Protein AF-A0ABD0Y3T2-F1 (afdb_monomer_lite)

Secondary structure (DSSP, 8-state):
-PPPTT-PPPHHHHHHHHHHHTTTS-HHHHHHHHHHHHHHT--SHHHHHHHHHHHHHHHHHHHHH-GGGGGSHHHHHHHHHHHHHHHTS-STHHHHHHHHHHHHHHHHHHHHHHHHHHHHHHHHHHHHHHHHHHHHHHHHTT--

InterPro domains:
  IPR000651 Ras-like guanine nucleotide exchange factor, N-terminal [PF00618] (8-79)
  IPR000651 Ras-like guanine nucleotide exchange factor, N-terminal [PS50212] (1-109)
  IPR000651 Ras-like guanine nucleotide exchange factor, N-terminal [cd06224] (6-88)
  IPR023578 Ras guanine nucleotide exchange factor domain superfamily [SSF48366] (4-121)

Structure (mmCIF, N/CA/C/O backbone):
data_AF-A0ABD0Y3T2-F1
#
_entry.id   AF-A0ABD0Y3T2-F1
#
loop_
_atom_site.group_PDB
_atom_site.id
_atom_site.type_symbol
_atom_site.label_atom_id
_atom_site.label_alt_id
_atom_site.label_comp_id
_atom_site.label_asym_id
_atom_site.label_entity_id
_atom_site.label_seq_id
_atom_site.pdbx_PDB_ins_code
_atom_site.Cartn_x
_atom_site.Cartn_y
_atom_site.Cartn_z
_atom_site.occupancy
_atom_site.B_iso_or_equiv
_atom_site.auth_seq_id
_atom_site.auth_comp_id
_atom_site.auth_asym_id
_atom_site.auth_atom_id
_atom_site.pdbx_PDB_model_num
ATOM 1 N N . MET A 1 1 ? -2.894 -18.652 8.679 1.00 43.06 1 MET A N 1
ATOM 2 C CA . MET A 1 1 ? -3.460 -18.209 9.971 1.00 43.06 1 MET A CA 1
ATOM 3 C C . MET A 1 1 ? -3.901 -16.765 9.792 1.00 43.06 1 MET A C 1
ATOM 5 O O . MET A 1 1 ? -3.202 -16.041 9.098 1.00 43.06 1 MET A O 1
ATOM 9 N N . VAL A 1 2 ? -5.084 -16.391 10.284 1.00 36.41 2 VAL A N 1
ATOM 10 C CA . VAL A 1 2 ? -5.677 -15.052 10.082 1.00 36.41 2 VAL A CA 1
ATOM 11 C C . VAL A 1 2 ? -5.268 -14.138 11.248 1.00 36.41 2 VAL A C 1
ATOM 13 O O . VAL A 1 2 ? -5.219 -14.641 12.371 1.00 36.41 2 VAL A O 1
ATOM 16 N N . PRO A 1 3 ? -4.988 -12.838 11.027 1.00 42.84 3 PRO A N 1
ATOM 17 C CA . PRO A 1 3 ? -4.756 -11.884 12.112 1.00 42.84 3 PRO A CA 1
ATOM 18 C C . PRO A 1 3 ? -5.987 -11.765 13.031 1.00 42.84 3 PRO A C 1
ATOM 20 O O . PRO A 1 3 ? -7.091 -11.482 12.566 1.00 42.84 3 PRO A O 1
ATOM 23 N N . THR A 1 4 ? -5.799 -11.994 14.331 1.00 52.47 4 THR A N 1
ATOM 24 C CA . THR A 1 4 ? -6.749 -11.669 15.413 1.00 52.47 4 THR A CA 1
ATOM 25 C C . THR A 1 4 ? -6.282 -10.404 16.144 1.00 52.47 4 THR A C 1
ATOM 27 O O . THR A 1 4 ? -5.165 -9.946 15.917 1.00 52.47 4 THR A O 1
ATOM 30 N N . CYS A 1 5 ? -7.109 -9.833 17.030 1.00 53.44 5 CYS A N 1
ATOM 31 C CA . CYS A 1 5 ? -6.822 -8.581 17.754 1.00 53.44 5 CYS A CA 1
ATOM 32 C C . CYS A 1 5 ? -5.466 -8.533 18.495 1.00 53.44 5 CYS A C 1
ATOM 34 O O . CYS A 1 5 ? -4.983 -7.438 18.761 1.00 53.44 5 CYS A O 1
ATOM 36 N N . ASP A 1 6 ? -4.837 -9.683 18.761 1.00 56.59 6 ASP A N 1
ATOM 37 C CA . ASP A 1 6 ? -3.576 -9.795 19.508 1.00 56.59 6 ASP A CA 1
ATOM 38 C C . ASP A 1 6 ? -2.364 -10.188 18.637 1.00 56.59 6 ASP A C 1
ATOM 40 O O . ASP A 1 6 ? -1.274 -10.415 19.163 1.00 56.59 6 ASP A O 1
ATOM 44 N N . TYR A 1 7 ? -2.528 -10.314 17.313 1.00 67.25 7 TYR A N 1
ATOM 45 C CA . TYR A 1 7 ? -1.468 -10.816 16.433 1.00 67.25 7 TYR A CA 1
ATOM 46 C C . TYR A 1 7 ? -1.394 -10.067 15.099 1.00 67.25 7 TYR A C 1
ATOM 48 O O . TYR A 1 7 ? -2.267 -10.200 14.240 1.00 67.25 7 TYR A O 1
ATOM 56 N N . TYR A 1 8 ? -0.289 -9.343 14.903 1.00 79.62 8 TYR A N 1
ATOM 57 C CA . TYR A 1 8 ? 0.137 -8.853 13.593 1.00 79.62 8 TYR A CA 1
ATOM 58 C C . TYR A 1 8 ? 1.102 -9.879 12.969 1.00 79.62 8 TYR A C 1
ATOM 60 O O . TYR A 1 8 ? 2.063 -10.277 13.636 1.00 79.62 8 TYR A O 1
ATOM 68 N N . PRO A 1 9 ? 0.864 -10.343 11.729 1.00 83.38 9 PRO A N 1
ATOM 69 C CA . PRO A 1 9 ? 1.716 -11.338 11.089 1.00 83.38 9 PRO A CA 1
ATOM 70 C C . PRO A 1 9 ? 3.130 -10.806 10.855 1.00 83.38 9 PRO A C 1
ATOM 72 O O . PRO A 1 9 ? 3.330 -9.616 10.625 1.00 83.38 9 PRO A O 1
ATOM 75 N N . ASP A 1 10 ? 4.125 -11.691 10.867 1.00 89.00 10 ASP A N 1
ATOM 76 C CA . ASP A 1 10 ? 5.481 -11.277 10.516 1.00 89.00 10 ASP A CA 1
ATOM 77 C C . ASP A 1 10 ? 5.599 -10.870 9.032 1.00 89.00 10 ASP A C 1
ATOM 79 O O . ASP A 1 10 ? 4.761 -11.195 8.180 1.00 89.00 10 ASP A O 1
ATOM 83 N N . ARG A 1 11 ? 6.683 -10.153 8.712 1.00 89.88 11 ARG A N 1
ATOM 84 C CA . ARG A 1 11 ? 6.927 -9.636 7.358 1.00 89.88 11 ARG A CA 1
ATOM 85 C C . ARG A 1 11 ? 7.050 -10.739 6.303 1.00 89.88 11 ARG A C 1
ATOM 87 O O . ARG A 1 11 ? 6.695 -10.501 5.151 1.00 89.88 11 ARG A O 1
ATOM 94 N N . ALA A 1 12 ? 7.551 -11.923 6.660 1.00 93.19 12 ALA A N 1
ATOM 95 C CA . ALA A 1 12 ? 7.736 -13.017 5.709 1.00 93.19 12 ALA A CA 1
ATOM 96 C C . ALA A 1 12 ? 6.387 -13.625 5.307 1.00 93.19 12 ALA A C 1
ATOM 98 O O . ALA A 1 12 ? 6.130 -13.841 4.119 1.00 93.19 12 ALA A O 1
ATOM 99 N N . PHE A 1 13 ? 5.499 -13.828 6.282 1.00 93.75 13 PHE A N 1
ATOM 100 C CA . PHE A 1 13 ? 4.124 -14.224 6.025 1.00 93.75 13 PHE A CA 1
ATOM 101 C C . PHE A 1 13 ? 3.401 -13.169 5.192 1.00 93.75 13 PHE A C 1
ATOM 103 O O . PHE A 1 13 ? 2.766 -13.522 4.199 1.00 93.75 13 PHE A O 1
ATOM 110 N N . LEU A 1 14 ? 3.514 -11.886 5.554 1.00 93.69 14 LEU A N 1
ATOM 111 C CA . LEU A 1 14 ? 2.834 -10.821 4.822 1.00 93.69 14 LEU A CA 1
ATOM 112 C C . LEU A 1 14 ? 3.311 -10.741 3.366 1.00 93.69 14 LEU A C 1
ATOM 114 O O . LEU A 1 14 ? 2.485 -10.679 2.456 1.00 93.69 14 LEU A O 1
ATOM 118 N N . PHE A 1 15 ? 4.625 -10.818 3.138 1.00 94.75 15 PHE A N 1
ATOM 119 C CA . PHE A 1 15 ? 5.207 -10.907 1.800 1.00 94.75 15 PHE A CA 1
ATOM 120 C C . PHE A 1 15 ? 4.593 -12.062 1.002 1.00 94.75 15 PHE A C 1
ATOM 122 O O . PHE A 1 15 ? 4.076 -11.845 -0.096 1.00 94.75 15 PHE A O 1
ATOM 129 N N . ALA A 1 16 ? 4.614 -13.278 1.557 1.00 96.69 16 ALA A N 1
ATOM 130 C CA . ALA A 1 16 ? 4.127 -14.471 0.874 1.00 96.69 16 ALA A CA 1
ATOM 131 C C . ALA A 1 16 ? 2.616 -14.403 0.609 1.00 96.69 16 ALA A C 1
ATOM 133 O O . ALA A 1 16 ? 2.160 -14.744 -0.483 1.00 96.69 16 ALA A O 1
ATOM 134 N N . PHE A 1 17 ? 1.834 -13.924 1.577 1.00 95.69 17 PHE A N 1
ATOM 135 C CA . PHE A 1 17 ? 0.392 -13.749 1.444 1.00 95.69 17 PHE A CA 1
ATOM 136 C C . PHE A 1 17 ? 0.048 -12.738 0.348 1.00 95.69 17 PHE A C 1
ATOM 138 O O . PHE A 1 17 ? -0.718 -13.051 -0.562 1.00 95.69 17 PHE A O 1
ATOM 145 N N . LEU A 1 18 ? 0.645 -11.544 0.381 1.00 96.62 18 LEU A N 1
ATOM 146 C CA . LEU A 1 18 ? 0.408 -10.526 -0.640 1.00 96.62 18 LEU A CA 1
ATOM 147 C C . LEU A 1 18 ? 0.847 -11.032 -2.017 1.00 96.62 18 LEU A C 1
ATOM 149 O O . LEU A 1 18 ? 0.090 -10.915 -2.975 1.00 96.62 18 LEU A O 1
ATOM 153 N N . LEU A 1 19 ? 2.025 -11.657 -2.122 1.00 96.38 19 LEU A N 1
ATOM 154 C CA . LEU A 1 19 ? 2.515 -12.243 -3.371 1.00 96.38 19 LEU A CA 1
ATOM 155 C C . LEU A 1 19 ? 1.528 -13.252 -3.966 1.00 96.38 19 LEU A C 1
ATOM 157 O O . LEU A 1 19 ? 1.166 -13.140 -5.134 1.00 96.38 19 LEU A O 1
ATOM 161 N N . THR A 1 20 ? 1.089 -14.218 -3.161 1.00 96.94 20 THR A N 1
ATOM 162 C CA . THR A 1 20 ? 0.244 -15.329 -3.619 1.00 96.94 20 THR A CA 1
ATOM 163 C C . THR A 1 20 ? -1.214 -14.930 -3.825 1.00 96.94 20 THR A C 1
ATOM 165 O O . THR A 1 20 ? -1.847 -15.417 -4.758 1.00 96.94 20 THR A O 1
ATOM 168 N N . SER A 1 21 ? -1.752 -14.013 -3.016 1.00 97.06 21 SER A N 1
ATOM 169 C CA . SER A 1 21 ? -3.138 -13.541 -3.144 1.00 97.06 21 SER A CA 1
ATOM 170 C C . SER A 1 21 ? -3.429 -12.908 -4.506 1.00 97.06 21 SER A C 1
ATOM 172 O O . SER A 1 21 ? -4.523 -13.104 -5.033 1.00 97.06 21 SER A O 1
ATOM 174 N N . ARG A 1 22 ? -2.443 -12.255 -5.140 1.00 96.38 22 ARG A N 1
ATOM 175 C CA . ARG A 1 22 ? -2.577 -11.664 -6.489 1.00 96.38 22 ARG A CA 1
ATOM 176 C C . ARG A 1 22 ? -2.952 -12.667 -7.578 1.00 96.38 22 ARG A C 1
ATOM 178 O O . ARG A 1 22 ? -3.434 -12.260 -8.630 1.00 96.38 22 ARG A O 1
ATOM 185 N N . LEU A 1 23 ? -2.746 -13.962 -7.338 1.00 96.75 23 LEU A N 1
ATOM 186 C CA . LEU A 1 23 ? -3.164 -15.024 -8.254 1.00 96.75 23 LEU A CA 1
ATOM 187 C C . LEU A 1 23 ? -4.685 -15.249 -8.242 1.00 96.75 23 LEU A C 1
ATOM 189 O O . LEU A 1 23 ? -5.218 -15.834 -9.180 1.00 96.75 23 LEU A O 1
ATOM 193 N N . PHE A 1 24 ? -5.377 -14.799 -7.193 1.00 97.25 24 PHE A N 1
ATOM 194 C CA . PHE A 1 24 ? -6.790 -15.099 -6.947 1.00 97.25 24 PHE A CA 1
ATOM 195 C C . PHE A 1 24 ? -7.665 -13.851 -6.801 1.00 97.25 24 PHE A C 1
ATOM 197 O O . PHE A 1 24 ? -8.856 -13.912 -7.092 1.00 97.25 24 PHE A O 1
ATOM 204 N N . ILE A 1 25 ? -7.101 -12.730 -6.350 1.00 97.62 25 ILE A N 1
ATOM 205 C CA . ILE A 1 25 ? -7.835 -11.492 -6.077 1.00 97.62 25 ILE A CA 1
ATOM 206 C C . ILE A 1 25 ? -6.992 -10.268 -6.440 1.00 97.62 25 ILE A C 1
ATOM 208 O O . ILE A 1 25 ? -5.779 -10.243 -6.219 1.00 97.62 25 ILE A O 1
ATOM 212 N N . LYS A 1 26 ? -7.623 -9.228 -7.002 1.00 97.75 26 LYS A N 1
ATOM 213 C CA . LYS A 1 26 ? -6.911 -7.987 -7.326 1.00 97.75 26 LYS A CA 1
ATOM 214 C C . LYS A 1 26 ? -6.565 -7.208 -6.048 1.00 97.75 26 LYS A C 1
ATOM 216 O O . LYS A 1 26 ? -7.374 -7.190 -5.121 1.00 97.75 26 LYS A O 1
ATOM 221 N N . PRO A 1 27 ? -5.432 -6.481 -6.014 1.00 98.19 27 PRO A N 1
ATOM 222 C CA . PRO A 1 27 ? -5.007 -5.688 -4.857 1.00 98.19 27 PRO A CA 1
ATOM 223 C C . PRO A 1 27 ? -6.090 -4.782 -4.253 1.00 98.19 27 PRO A C 1
ATOM 225 O O . PRO A 1 27 ? -6.285 -4.789 -3.041 1.00 98.19 27 PRO A O 1
ATOM 228 N N . HIS A 1 28 ? -6.836 -4.042 -5.083 1.00 98.50 28 HIS A N 1
ATOM 229 C CA . HIS A 1 28 ? -7.900 -3.159 -4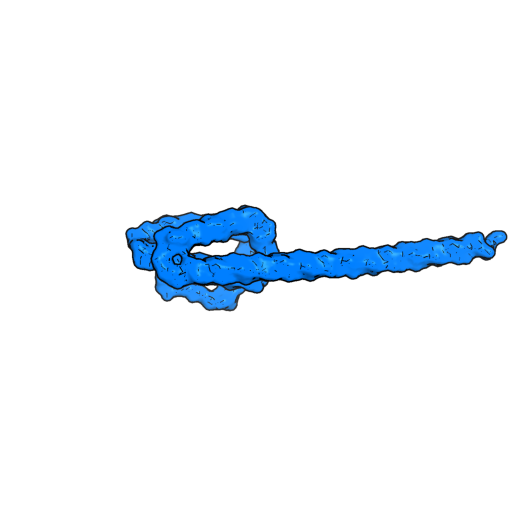.589 1.00 98.50 28 HIS A CA 1
ATOM 230 C C . HIS A 1 28 ? -9.080 -3.933 -3.988 1.00 98.50 28 HIS A C 1
ATOM 232 O O . HIS A 1 28 ? -9.630 -3.500 -2.983 1.00 98.50 28 HIS A O 1
ATOM 238 N N . GLU A 1 29 ? -9.445 -5.088 -4.554 1.00 98.31 29 GLU A N 1
ATOM 239 C CA . GLU A 1 29 ? -10.519 -5.932 -4.017 1.00 98.31 29 GLU A CA 1
ATOM 240 C C . GLU A 1 29 ? -10.107 -6.547 -2.677 1.00 98.31 29 GLU A C 1
ATOM 242 O O . GLU A 1 29 ? -10.891 -6.539 -1.730 1.00 98.31 29 GLU A O 1
ATOM 247 N N . LEU A 1 30 ? -8.861 -7.021 -2.572 1.00 98.06 30 LEU A N 1
ATOM 248 C CA . LEU A 1 30 ? -8.306 -7.536 -1.323 1.00 98.06 30 LEU A CA 1
ATOM 249 C C . LEU A 1 30 ? -8.301 -6.457 -0.236 1.00 98.06 30 LEU A C 1
ATOM 251 O O . LEU A 1 30 ? -8.771 -6.699 0.875 1.00 98.06 30 LEU A O 1
ATOM 255 N N . LEU A 1 31 ? -7.803 -5.261 -0.557 1.00 97.69 31 LEU A N 1
ATOM 256 C CA . LEU A 1 31 ? -7.763 -4.152 0.391 1.00 97.69 31 LEU A CA 1
ATOM 257 C C . LEU A 1 31 ? -9.174 -3.726 0.818 1.00 97.69 31 LEU A C 1
ATOM 259 O O . LEU A 1 31 ? -9.414 -3.544 2.010 1.00 97.69 31 LEU A O 1
ATOM 263 N N . GLY A 1 32 ? -10.122 -3.652 -0.119 1.00 97.50 32 GLY A N 1
ATOM 264 C CA . GLY A 1 32 ? -11.527 -3.386 0.187 1.00 97.50 32 GLY A CA 1
ATOM 265 C C . GLY A 1 32 ? -12.133 -4.426 1.136 1.00 97.50 32 GLY A C 1
ATOM 266 O O . GLY A 1 32 ? -12.800 -4.060 2.104 1.00 97.50 32 GLY A O 1
ATOM 267 N N . GLN A 1 33 ? -11.846 -5.718 0.931 1.00 96.81 33 GLN A N 1
ATOM 268 C CA . GLN A 1 33 ? -12.288 -6.773 1.848 1.00 96.81 33 GLN A CA 1
ATOM 269 C C . GLN A 1 33 ? -11.671 -6.619 3.241 1.00 96.81 33 GLN A C 1
ATOM 271 O O . GLN A 1 33 ? -12.391 -6.740 4.230 1.00 96.81 33 GLN A O 1
ATOM 276 N N . ILE A 1 34 ? -10.372 -6.326 3.344 1.00 94.06 34 ILE A N 1
ATOM 277 C CA . ILE A 1 34 ? -9.700 -6.103 4.635 1.00 94.06 34 ILE A CA 1
ATOM 278 C C . ILE A 1 34 ? -10.346 -4.928 5.381 1.00 94.06 34 ILE A C 1
ATOM 280 O O . ILE A 1 34 ? -10.666 -5.055 6.564 1.00 94.06 34 ILE A O 1
ATOM 284 N N . LEU A 1 35 ? -10.602 -3.811 4.693 1.00 93.50 35 LEU A N 1
ATOM 285 C CA . LEU A 1 35 ? -11.238 -2.637 5.292 1.00 93.50 35 LEU A CA 1
ATOM 286 C C . LEU A 1 35 ? -12.647 -2.943 5.810 1.00 93.50 35 LEU A C 1
ATOM 288 O O . LEU A 1 35 ? -12.935 -2.625 6.964 1.00 93.50 35 LEU A O 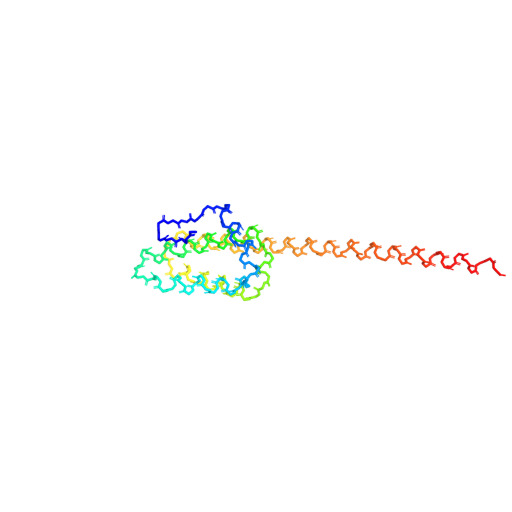1
ATOM 292 N N . ALA A 1 36 ? -13.474 -3.633 5.020 1.00 91.88 36 ALA A N 1
ATOM 293 C CA . ALA A 1 36 ? -14.818 -4.039 5.429 1.00 91.88 36 ALA A CA 1
ATOM 294 C C . ALA A 1 36 ? -14.803 -4.970 6.660 1.00 91.88 36 ALA A C 1
ATOM 296 O O . ALA A 1 36 ? -15.613 -4.817 7.576 1.00 91.88 36 ALA A O 1
ATOM 297 N N . HIS A 1 37 ? -13.845 -5.903 6.734 1.00 88.81 37 HIS A N 1
ATOM 298 C CA . HIS A 1 37 ? -13.673 -6.750 7.920 1.00 88.81 37 HIS A CA 1
ATOM 299 C C . HIS A 1 37 ? -13.271 -5.928 9.154 1.00 88.81 37 HIS A C 1
ATOM 301 O O . HIS A 1 37 ? -13.807 -6.153 10.241 1.00 88.81 37 HIS A O 1
ATOM 307 N N . CYS A 1 38 ? -12.383 -4.939 9.002 1.00 86.94 38 CYS A N 1
ATOM 308 C CA . CYS A 1 38 ? -12.014 -4.038 10.096 1.00 86.94 38 CYS A CA 1
ATOM 309 C C . CYS A 1 38 ? -13.181 -3.159 10.570 1.00 86.94 38 CYS A C 1
ATOM 311 O O . CYS A 1 38 ? -13.228 -2.790 11.742 1.00 86.94 38 CYS A O 1
ATOM 313 N N . GLU A 1 39 ? -14.109 -2.783 9.692 1.00 84.81 39 GLU A N 1
ATOM 314 C CA . GLU A 1 39 ? -15.322 -2.050 10.075 1.00 84.81 39 GLU A CA 1
ATOM 315 C C . GLU A 1 39 ? -16.269 -2.917 10.902 1.00 84.81 39 GLU A C 1
ATOM 317 O O . GLU A 1 39 ? -16.723 -2.485 11.962 1.00 84.81 39 GLU A O 1
ATOM 322 N N . ALA A 1 40 ? -16.486 -4.167 10.487 1.00 84.19 40 ALA A N 1
ATOM 323 C CA . ALA A 1 40 ? -17.330 -5.116 11.214 1.00 84.19 40 ALA A CA 1
ATOM 324 C C . ALA A 1 40 ? -16.809 -5.436 12.631 1.00 84.19 40 ALA A C 1
ATOM 326 O O . ALA A 1 40 ? -17.585 -5.814 13.511 1.00 84.19 40 ALA A O 1
ATOM 327 N N . GLN A 1 41 ? -15.502 -5.284 12.869 1.00 75.62 41 GLN A N 1
ATOM 328 C CA . GLN A 1 41 ? -14.865 -5.547 14.163 1.00 75.62 41 GLN A CA 1
ATOM 329 C C . GLN A 1 41 ? -14.802 -4.337 15.108 1.00 75.62 41 GLN A C 1
ATOM 331 O O . GLN A 1 41 ? -14.403 -4.500 16.260 1.00 75.62 41 GLN A O 1
ATOM 336 N N . GLN A 1 42 ? -15.215 -3.135 14.690 1.00 71.06 42 GLN A N 1
ATOM 337 C CA . GLN A 1 42 ? -15.167 -1.951 15.555 1.00 71.06 42 GLN A CA 1
ATOM 338 C C . GLN A 1 42 ? -16.249 -1.989 16.643 1.00 71.06 42 GLN A C 1
ATOM 340 O O . GLN A 1 42 ? -17.377 -1.552 16.420 1.00 71.06 42 GLN A O 1
ATOM 345 N N . LYS A 1 43 ? -15.892 -2.462 17.845 1.00 67.06 43 LYS A N 1
ATOM 346 C CA . LYS A 1 43 ? -16.788 -2.481 19.014 1.00 67.06 43 LYS A CA 1
ATOM 347 C C . LYS A 1 43 ? -16.441 -1.400 20.045 1.00 67.06 43 LYS A C 1
ATOM 349 O O . LYS A 1 43 ? -17.360 -0.818 20.618 1.00 67.06 43 LYS A O 1
ATOM 354 N N . ALA A 1 44 ? -15.156 -1.067 20.235 1.00 75.19 44 ALA A N 1
ATOM 355 C CA . ALA A 1 44 ? -14.704 -0.036 21.183 1.00 75.19 44 ALA A CA 1
ATOM 356 C C . ALA A 1 44 ? -13.708 1.000 20.601 1.00 75.19 44 ALA A C 1
ATOM 358 O O . ALA A 1 44 ? -13.021 0.760 19.608 1.00 75.19 44 ALA A O 1
ATOM 359 N N . LYS A 1 45 ? -13.586 2.175 21.253 1.00 72.19 45 LYS A N 1
ATOM 360 C CA . LYS A 1 45 ? -12.673 3.271 20.838 1.00 72.19 45 LYS A CA 1
ATOM 361 C C . LYS A 1 45 ? -11.192 2.857 20.875 1.00 72.19 45 LYS A C 1
ATOM 363 O O . LYS A 1 45 ? -10.452 3.206 19.963 1.00 72.19 45 LYS A O 1
ATOM 368 N N . GLN A 1 46 ? -10.776 2.106 21.899 1.00 73.50 46 GLN A N 1
ATOM 369 C CA . GLN A 1 46 ? -9.398 1.608 22.047 1.00 73.50 46 GLN A CA 1
ATOM 370 C C . GLN A 1 46 ? -9.022 0.652 20.899 1.00 73.50 46 GLN A C 1
ATOM 372 O O . GLN A 1 46 ? -7.974 0.804 20.275 1.00 73.50 46 GLN A O 1
ATOM 377 N N . GLU A 1 47 ? -9.922 -0.280 20.577 1.00 80.56 47 GLU A N 1
ATOM 378 C CA . GLU A 1 47 ? -9.763 -1.248 19.485 1.00 80.56 47 GLU A CA 1
ATOM 379 C C . GLU A 1 47 ? -9.712 -0.543 18.126 1.00 80.56 47 GLU A C 1
ATOM 381 O O . GLU A 1 47 ? -8.913 -0.901 17.266 1.00 80.56 47 GLU A O 1
ATOM 386 N N . ARG A 1 48 ? -10.500 0.524 17.939 1.00 83.75 48 ARG A N 1
ATOM 387 C CA . ARG A 1 48 ? -10.477 1.328 16.709 1.00 83.75 48 ARG A CA 1
ATOM 388 C C . ARG A 1 48 ? -9.091 1.913 16.425 1.00 83.75 48 ARG A C 1
ATOM 390 O O . ARG A 1 48 ? -8.648 1.859 15.279 1.00 83.75 48 ARG A O 1
ATOM 397 N N . THR A 1 49 ? -8.410 2.462 17.432 1.00 86.38 49 THR A N 1
ATOM 398 C CA . THR A 1 49 ? -7.060 3.023 17.256 1.00 86.38 49 THR A CA 1
ATOM 399 C C . THR A 1 49 ? -6.053 1.943 16.865 1.00 86.38 49 THR A C 1
ATOM 401 O O . THR A 1 49 ? -5.264 2.154 15.947 1.00 86.38 49 THR A O 1
ATOM 404 N N . GLN A 1 50 ? -6.112 0.777 17.513 1.00 86.69 50 GLN A N 1
ATOM 405 C CA . GLN A 1 50 ? -5.232 -0.357 17.210 1.00 86.69 50 GLN A CA 1
ATOM 406 C C . GLN A 1 50 ? -5.466 -0.896 15.794 1.00 86.69 50 GLN A C 1
ATOM 408 O O . GLN A 1 50 ? -4.510 -1.095 15.051 1.00 86.69 50 GLN A O 1
ATOM 413 N N . LEU A 1 51 ? -6.730 -1.048 15.385 1.00 88.44 51 LEU A N 1
ATOM 414 C CA . LEU A 1 51 ? -7.084 -1.485 14.034 1.00 88.44 51 LEU A CA 1
ATOM 415 C C . LEU A 1 51 ? -6.571 -0.509 12.969 1.00 88.44 51 LEU A C 1
ATOM 417 O O . LEU A 1 51 ? -6.016 -0.935 11.961 1.00 88.44 51 LEU A O 1
ATOM 421 N N . ILE A 1 52 ? -6.728 0.801 13.183 1.00 91.06 52 ILE A N 1
ATOM 422 C CA . ILE A 1 52 ? -6.252 1.807 12.223 1.00 91.06 52 ILE A CA 1
ATOM 423 C C . ILE A 1 52 ? -4.721 1.833 12.169 1.00 91.06 52 ILE A C 1
ATOM 425 O O . ILE A 1 52 ? -4.170 1.892 11.075 1.00 91.06 52 ILE A O 1
ATOM 429 N N . SER A 1 53 ? -4.030 1.729 13.307 1.00 91.56 53 SER A N 1
ATOM 430 C CA . SER A 1 53 ? -2.564 1.627 13.324 1.00 91.56 53 SER A CA 1
ATOM 431 C C . SER A 1 53 ? -2.081 0.379 12.571 1.00 91.56 53 SER A C 1
ATOM 433 O O . SER A 1 53 ? -1.207 0.486 11.713 1.00 91.56 53 SER A O 1
ATOM 435 N N . GLY A 1 54 ? -2.733 -0.773 12.767 1.00 92.00 54 GLY A N 1
ATOM 436 C CA . GLY A 1 54 ? -2.443 -1.995 12.011 1.00 92.00 54 GLY A CA 1
ATOM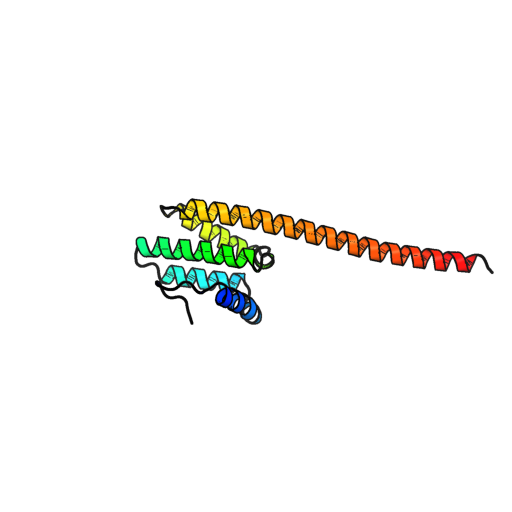 437 C C . GLY A 1 54 ? -2.680 -1.854 10.502 1.00 92.00 54 GLY A C 1
ATOM 438 O O . GLY A 1 54 ? -1.886 -2.355 9.709 1.00 92.00 54 GLY A O 1
ATOM 439 N N . LEU A 1 55 ? -3.720 -1.123 10.083 1.00 94.19 55 LEU A N 1
ATOM 440 C CA . LEU A 1 55 ? -3.956 -0.807 8.668 1.00 94.19 55 LEU A CA 1
ATOM 441 C C . LEU A 1 55 ? -2.860 0.096 8.090 1.00 94.19 55 LEU A C 1
ATOM 443 O O . LEU A 1 55 ? -2.386 -0.154 6.984 1.00 94.19 55 LEU A O 1
ATOM 447 N N . VAL A 1 56 ? -2.433 1.126 8.825 1.00 95.75 56 VAL A N 1
ATOM 448 C CA . VAL A 1 56 ? -1.330 2.002 8.397 1.00 95.75 56 VAL A CA 1
ATOM 449 C C . VAL A 1 56 ? -0.032 1.201 8.272 1.00 95.75 56 VAL A C 1
ATOM 451 O O . VAL A 1 56 ? 0.670 1.340 7.271 1.00 95.75 56 VAL A O 1
ATOM 454 N N . GLN A 1 57 ? 0.254 0.312 9.227 1.00 95.00 57 GLN A N 1
ATOM 455 C CA . GLN A 1 57 ? 1.414 -0.575 9.166 1.00 95.00 57 GLN A CA 1
ATOM 456 C C . GLN A 1 57 ? 1.354 -1.513 7.948 1.00 95.00 57 GLN A C 1
ATOM 458 O O . GLN A 1 57 ? 2.318 -1.578 7.183 1.00 95.00 57 GLN A O 1
ATOM 463 N N . LEU A 1 58 ? 0.206 -2.159 7.712 1.00 96.19 58 LEU A N 1
ATOM 464 C CA . LEU A 1 58 ? -0.026 -3.023 6.551 1.00 96.19 58 LEU A CA 1
ATOM 465 C C . LEU A 1 58 ? 0.227 -2.281 5.234 1.00 96.19 58 LEU A C 1
ATOM 467 O O . LEU A 1 58 ? 0.929 -2.790 4.363 1.00 96.19 58 LEU A O 1
ATOM 471 N N . LEU A 1 59 ? -0.322 -1.071 5.080 1.00 97.81 59 LEU A N 1
ATOM 472 C CA . LEU A 1 59 ? -0.116 -0.258 3.878 1.00 97.81 59 LEU A CA 1
ATOM 473 C C . LEU A 1 59 ? 1.358 0.129 3.698 1.00 97.81 59 LEU A C 1
ATOM 475 O O . LEU A 1 59 ? 1.845 0.196 2.566 1.00 97.81 59 LEU A O 1
ATOM 479 N N . GLY A 1 60 ? 2.082 0.366 4.793 1.00 97.25 60 GLY A N 1
ATOM 480 C CA . GLY A 1 60 ? 3.510 0.676 4.761 1.00 97.25 60 GLY A CA 1
ATOM 481 C C . GLY A 1 60 ? 4.335 -0.497 4.255 1.00 97.25 60 GLY A C 1
ATOM 482 O O . GLY A 1 60 ? 5.127 -0.342 3.328 1.00 97.25 60 GLY A O 1
ATOM 483 N N . GLU A 1 61 ? 4.100 -1.684 4.804 1.00 96.50 61 GLU A N 1
ATOM 484 C CA . GLU A 1 61 ? 4.803 -2.904 4.399 1.00 96.50 61 GLU A CA 1
ATOM 485 C C . GLU A 1 61 ? 4.417 -3.339 2.976 1.00 96.50 61 GLU A C 1
ATOM 487 O O . GLU A 1 61 ? 5.280 -3.732 2.185 1.00 96.50 61 GLU A O 1
ATOM 492 N N . TRP A 1 62 ? 3.140 -3.202 2.602 1.00 97.94 62 TRP A N 1
ATOM 493 C CA . TRP A 1 62 ? 2.666 -3.491 1.249 1.00 97.94 62 TRP A CA 1
ATOM 494 C C . TRP A 1 62 ? 3.306 -2.539 0.233 1.00 97.94 62 TRP A C 1
ATOM 496 O O . TRP A 1 62 ? 3.901 -3.007 -0.736 1.00 97.94 62 TRP A O 1
ATOM 506 N N . SER A 1 63 ? 3.256 -1.223 0.454 1.00 97.81 63 SER A N 1
ATOM 507 C CA . SER A 1 63 ? 3.839 -0.242 -0.479 1.00 97.81 63 SER A CA 1
ATOM 508 C C . SER A 1 63 ? 5.363 -0.318 -0.572 1.00 97.81 63 SER A C 1
ATOM 510 O O . SER A 1 63 ? 5.933 -0.021 -1.622 1.00 97.81 63 SER A O 1
ATOM 512 N N . GLU A 1 64 ? 6.037 -0.746 0.495 1.00 96.25 64 GLU A N 1
ATOM 513 C CA . GLU A 1 64 ? 7.467 -1.039 0.468 1.00 96.25 64 GLU A CA 1
ATOM 514 C C . GLU A 1 64 ? 7.790 -2.246 -0.421 1.00 96.25 64 GLU A C 1
ATOM 516 O O . GLU A 1 64 ? 8.764 -2.210 -1.173 1.00 96.25 64 GLU A O 1
ATOM 521 N N . THR A 1 65 ? 6.962 -3.287 -0.356 1.00 96.00 65 THR A N 1
ATOM 522 C CA . THR A 1 65 ? 7.217 -4.568 -1.025 1.00 96.00 65 THR A CA 1
ATOM 523 C C . THR A 1 65 ? 6.734 -4.584 -2.479 1.00 96.00 65 THR A C 1
ATOM 525 O O . THR A 1 65 ? 7.401 -5.125 -3.358 1.00 96.00 65 THR A O 1
ATOM 528 N N . PHE A 1 66 ? 5.570 -3.992 -2.747 1.00 97.31 66 PHE A N 1
ATOM 529 C CA . PHE A 1 66 ? 4.877 -4.049 -4.035 1.00 97.31 66 PHE A CA 1
ATOM 530 C C . PHE A 1 66 ? 4.322 -2.666 -4.426 1.00 97.31 66 PHE A C 1
ATOM 532 O O . PHE A 1 66 ? 3.105 -2.481 -4.502 1.00 97.31 66 PHE A O 1
ATOM 539 N N . PRO A 1 67 ? 5.194 -1.676 -4.696 1.00 96.69 67 PRO A N 1
ATOM 540 C CA . PRO A 1 67 ? 4.775 -0.297 -4.962 1.00 96.69 67 PRO A CA 1
ATOM 541 C C . PRO A 1 67 ? 3.867 -0.159 -6.196 1.00 96.69 67 PRO A C 1
ATOM 543 O O . PRO A 1 67 ? 3.033 0.740 -6.242 1.00 96.69 67 PRO A O 1
ATOM 546 N N . TYR A 1 68 ? 3.979 -1.067 -7.170 1.00 97.00 68 TYR A N 1
ATOM 547 C CA . TYR A 1 68 ? 3.164 -1.062 -8.390 1.00 97.00 68 TYR A CA 1
ATOM 548 C C . TYR A 1 68 ? 1.658 -1.187 -8.135 1.00 97.00 68 TYR A C 1
ATOM 550 O O . TYR A 1 68 ? 0.876 -0.611 -8.887 1.00 97.00 68 TYR A O 1
ATOM 558 N N . ASP A 1 69 ? 1.236 -1.881 -7.074 1.00 98.06 69 ASP A N 1
ATOM 559 C CA . ASP A 1 69 ? -0.193 -2.032 -6.765 1.00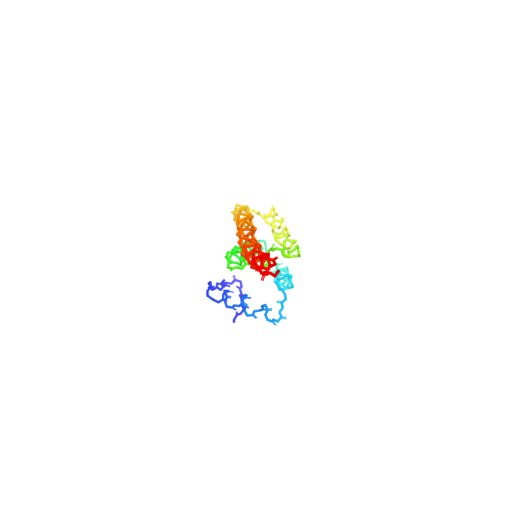 98.06 69 ASP A CA 1
ATOM 560 C C . ASP A 1 69 ? -0.861 -0.685 -6.459 1.00 98.06 69 ASP A C 1
ATOM 562 O O . ASP A 1 69 ? -2.045 -0.494 -6.725 1.00 98.06 69 ASP A O 1
ATOM 566 N N . PHE A 1 70 ? -0.089 0.270 -5.939 1.00 98.31 70 PHE A N 1
ATOM 567 C CA . PHE A 1 70 ? -0.560 1.599 -5.558 1.00 98.31 70 PHE A CA 1
ATOM 568 C C . PHE A 1 70 ? -0.649 2.571 -6.739 1.00 98.31 70 PHE A C 1
ATOM 570 O O . PHE A 1 70 ? -1.066 3.709 -6.555 1.00 98.31 70 PHE A O 1
ATOM 577 N N . ARG A 1 71 ? -0.304 2.138 -7.957 1.00 96.75 71 ARG A N 1
ATOM 578 C CA . ARG A 1 71 ? -0.645 2.886 -9.176 1.00 96.75 71 ARG A CA 1
ATOM 579 C C . ARG A 1 71 ? -2.115 2.763 -9.557 1.00 96.75 71 ARG A C 1
ATOM 581 O O . ARG A 1 71 ? -2.617 3.578 -10.323 1.00 96.75 71 ARG A O 1
ATOM 588 N N . ASP A 1 72 ? -2.803 1.737 -9.061 1.00 97.94 72 ASP A N 1
ATOM 589 C CA . ASP A 1 72 ? -4.237 1.595 -9.275 1.00 97.94 72 ASP A CA 1
ATOM 590 C C . ASP A 1 72 ? -4.984 2.632 -8.423 1.00 97.94 72 ASP A C 1
ATOM 592 O O . ASP A 1 72 ? -4.927 2.615 -7.190 1.00 97.94 72 ASP A O 1
ATOM 596 N N . GLU A 1 73 ? -5.737 3.519 -9.076 1.00 97.94 73 GLU A N 1
ATOM 597 C CA . GLU A 1 73 ? -6.509 4.564 -8.395 1.00 97.94 73 GLU A CA 1
ATOM 598 C C . GLU A 1 73 ? -7.520 4.018 -7.381 1.00 97.94 73 GLU A C 1
ATOM 600 O O . GLU A 1 73 ? -7.855 4.698 -6.410 1.00 97.94 73 GLU A O 1
ATOM 605 N N . ARG A 1 74 ? -7.988 2.777 -7.550 1.00 98.50 74 ARG A N 1
ATOM 606 C CA . ARG A 1 74 ? -8.883 2.134 -6.579 1.00 98.50 74 ARG A CA 1
ATOM 607 C C . ARG A 1 74 ? -8.143 1.783 -5.291 1.00 98.50 74 ARG A C 1
ATOM 609 O O . ARG A 1 74 ? -8.690 1.989 -4.211 1.00 98.50 74 ARG A O 1
ATOM 616 N N . VAL A 1 75 ? -6.886 1.336 -5.384 1.00 98.44 75 VAL A N 1
ATOM 617 C CA . VAL A 1 75 ? -6.024 1.145 -4.205 1.00 98.44 75 VAL A CA 1
ATOM 618 C C . VAL A 1 75 ? -5.775 2.495 -3.533 1.00 98.44 75 VAL A C 1
ATOM 620 O O . VAL A 1 75 ? -5.975 2.621 -2.326 1.00 98.44 75 VAL A O 1
ATOM 623 N N . MET A 1 76 ? -5.440 3.535 -4.303 1.00 98.19 76 MET A N 1
ATOM 624 C CA . MET A 1 76 ? -5.239 4.882 -3.755 1.00 98.19 76 MET A CA 1
ATOM 625 C C . MET A 1 76 ? -6.500 5.463 -3.109 1.00 98.19 76 MET A C 1
ATOM 627 O O . MET A 1 76 ? -6.403 6.175 -2.109 1.00 98.19 76 MET A O 1
ATOM 631 N N . SER A 1 77 ? -7.689 5.134 -3.619 1.00 98.44 77 SER A N 1
ATOM 632 C CA . SER A 1 77 ? -8.958 5.503 -2.987 1.00 98.44 77 SER A CA 1
ATOM 633 C C . SER A 1 77 ? -9.071 4.934 -1.573 1.00 98.44 77 SER A C 1
ATOM 635 O O . SER A 1 77 ? -9.386 5.676 -0.644 1.00 98.44 77 SER A O 1
ATOM 637 N N . HIS A 1 78 ? -8.735 3.657 -1.384 1.00 98.31 78 HIS A N 1
ATOM 638 C CA . HIS A 1 78 ? -8.699 3.029 -0.061 1.00 98.31 78 HIS A CA 1
ATOM 639 C C . HIS A 1 78 ? -7.607 3.619 0.844 1.00 98.31 78 HIS A C 1
ATOM 641 O O . HIS A 1 78 ? -7.834 3.825 2.033 1.00 98.31 78 HIS A O 1
ATOM 647 N N . VAL A 1 79 ? -6.436 3.968 0.300 1.00 98.19 79 VAL A N 1
ATOM 648 C CA . VAL A 1 79 ? -5.384 4.659 1.071 1.00 98.19 79 VAL A CA 1
ATOM 649 C C . VAL A 1 79 ? -5.880 6.014 1.586 1.00 98.19 79 VAL A C 1
ATOM 651 O O . VAL A 1 79 ? -5.667 6.346 2.753 1.00 98.19 79 VAL A O 1
ATOM 654 N N . ARG A 1 80 ? -6.585 6.786 0.747 1.00 97.81 80 ARG A N 1
ATOM 655 C CA . ARG A 1 80 ? -7.196 8.068 1.140 1.00 97.81 80 ARG A CA 1
ATOM 656 C C . ARG A 1 80 ? -8.264 7.882 2.218 1.00 97.81 80 ARG A C 1
ATOM 658 O O . ARG A 1 80 ? -8.325 8.675 3.154 1.00 97.81 80 ARG A O 1
ATOM 665 N N . GLU A 1 81 ? -9.065 6.827 2.119 1.00 96.56 81 GLU A N 1
ATOM 666 C CA . GLU A 1 81 ? -10.064 6.465 3.127 1.00 96.56 81 GLU A CA 1
ATOM 667 C C . GLU A 1 81 ? -9.417 6.163 4.490 1.00 96.56 81 GLU A C 1
ATOM 669 O O . GLU A 1 81 ? -9.820 6.727 5.511 1.00 96.56 81 GLU A O 1
ATOM 674 N N . VAL A 1 82 ? -8.356 5.348 4.514 1.00 95.94 82 VAL A N 1
ATOM 675 C CA . VAL A 1 82 ? -7.588 5.062 5.739 1.00 95.94 82 VAL A CA 1
ATOM 676 C C . VAL A 1 82 ? -6.964 6.338 6.302 1.00 95.94 82 VAL A C 1
ATOM 678 O O . VAL A 1 82 ? -7.090 6.601 7.498 1.00 95.94 82 VAL A O 1
ATOM 681 N N . ALA A 1 83 ? -6.365 7.180 5.455 1.00 95.94 83 ALA A N 1
ATOM 682 C CA . ALA A 1 83 ? -5.800 8.459 5.880 1.00 95.94 83 ALA A CA 1
ATOM 683 C C . ALA A 1 83 ? -6.847 9.382 6.514 1.00 95.94 83 ALA A C 1
ATOM 685 O O . ALA A 1 83 ? -6.587 9.985 7.556 1.00 95.94 83 ALA A O 1
ATOM 686 N N . HIS A 1 84 ? -8.051 9.441 5.945 1.00 94.31 84 HIS A N 1
ATOM 687 C CA . HIS A 1 84 ? -9.158 10.190 6.526 1.00 94.31 84 HIS A CA 1
ATOM 688 C C . HIS A 1 84 ? -9.581 9.623 7.892 1.00 94.31 84 HIS A C 1
ATOM 690 O O . HIS A 1 84 ? -9.783 10.382 8.842 1.00 94.31 84 HIS A O 1
ATOM 696 N N . ARG A 1 85 ? -9.648 8.293 8.043 1.00 92.38 85 ARG A N 1
ATOM 697 C CA . ARG A 1 85 ? -9.947 7.642 9.333 1.00 92.38 85 ARG A CA 1
ATOM 698 C C . ARG A 1 85 ? -8.910 7.977 10.408 1.00 92.38 85 ARG A C 1
ATOM 700 O O . ARG A 1 85 ? -9.293 8.180 11.558 1.00 92.38 85 ARG A O 1
ATOM 707 N N . CYS A 1 86 ? -7.631 8.110 10.053 1.00 92.56 86 CYS A N 1
ATOM 708 C CA . CYS A 1 86 ? -6.579 8.526 10.987 1.00 92.56 86 CYS A CA 1
ATOM 709 C C . CYS A 1 86 ? -6.798 9.938 11.552 1.00 92.56 86 CYS A C 1
ATOM 711 O O . CYS A 1 86 ? -6.425 10.196 12.692 1.00 92.56 86 CYS A O 1
ATOM 713 N N . VAL A 1 87 ? -7.420 10.853 10.796 1.00 88.94 87 VAL A N 1
ATOM 714 C CA . VAL A 1 87 ? -7.735 12.213 11.280 1.00 88.94 87 VAL A CA 1
ATOM 715 C C . VAL A 1 87 ? -8.756 12.178 12.419 1.00 88.94 87 VAL A C 1
ATOM 717 O O . VAL A 1 87 ? -8.706 13.015 13.318 1.00 88.94 87 VAL A O 1
ATOM 720 N N . GLN A 1 88 ? -9.651 11.188 12.409 1.00 84.50 88 GLN A N 1
ATOM 721 C CA . GLN A 1 88 ? -10.710 11.023 13.406 1.00 84.50 88 GLN A CA 1
ATOM 722 C C . GLN A 1 88 ? -10.231 10.368 14.711 1.00 84.50 88 GLN A C 1
ATOM 724 O O . GLN A 1 88 ? -11.020 10.215 15.645 1.00 84.50 88 GLN A O 1
ATOM 729 N N . VAL A 1 89 ? -8.961 9.958 14.784 1.00 84.44 89 VAL A N 1
ATOM 730 C CA . VAL A 1 89 ? -8.391 9.243 15.928 1.00 84.44 89 VAL A CA 1
ATOM 731 C C . VAL A 1 89 ? -7.234 10.030 16.538 1.00 84.44 89 VAL A C 1
ATOM 733 O O . VAL A 1 89 ? -6.407 10.619 15.844 1.00 84.44 89 VAL A O 1
ATOM 736 N N . GLU A 1 90 ? -7.182 10.050 17.868 1.00 77.19 90 GLU A N 1
ATOM 737 C CA . GLU A 1 90 ? -6.091 10.668 18.621 1.00 77.19 90 GLU A CA 1
ATOM 738 C C . GLU A 1 90 ? -4.904 9.707 18.748 1.00 77.19 90 GLU A C 1
ATOM 740 O O . GLU A 1 90 ? -5.086 8.500 18.906 1.00 77.19 90 GLU A O 1
ATOM 745 N N . GLY A 1 91 ? -3.683 10.245 18.711 1.00 81.75 91 GLY A N 1
ATOM 746 C CA . GLY A 1 91 ? -2.452 9.473 18.902 1.00 81.75 91 GLY A CA 1
ATOM 747 C C . GLY A 1 91 ? -1.425 9.636 17.773 1.00 81.75 91 GLY A C 1
ATOM 748 O O . GLY A 1 91 ? -1.592 10.495 16.897 1.00 81.75 91 GLY A O 1
ATOM 749 N N . PRO A 1 92 ? -0.351 8.822 17.790 1.00 87.06 92 PRO A N 1
ATOM 750 C CA . PRO A 1 92 ? 0.762 8.918 16.839 1.00 87.06 92 PRO A CA 1
ATOM 751 C C . PRO A 1 92 ? 0.370 8.520 15.409 1.00 87.06 92 PRO A C 1
ATOM 753 O O . PRO A 1 92 ? 1.046 8.904 14.459 1.00 87.06 92 PRO A O 1
ATOM 756 N N . VAL A 1 93 ? -0.774 7.852 15.230 1.00 89.38 93 VAL A N 1
ATOM 757 C CA . VAL A 1 93 ? -1.255 7.343 13.936 1.00 89.38 93 VAL A CA 1
ATOM 758 C C . VAL A 1 93 ? -1.358 8.419 12.844 1.00 89.38 93 VAL A C 1
ATOM 760 O O . VAL A 1 93 ? -1.178 8.140 11.661 1.00 89.38 93 VAL A O 1
ATOM 763 N N . ARG A 1 94 ? -1.590 9.686 13.224 1.00 90.44 94 ARG A N 1
ATOM 764 C CA . ARG A 1 94 ? -1.601 10.823 12.284 1.00 90.44 94 ARG A CA 1
ATOM 765 C C . ARG A 1 94 ? -0.217 11.114 11.697 1.00 90.44 94 ARG A C 1
ATOM 767 O O . ARG A 1 94 ? -0.100 11.474 10.527 1.00 90.44 94 ARG A O 1
ATOM 774 N N . GLN A 1 95 ? 0.829 10.961 12.502 1.00 92.50 95 GLN A N 1
ATOM 775 C CA . GLN A 1 95 ? 2.214 11.113 12.058 1.00 92.50 95 GLN A CA 1
ATOM 776 C C . GLN A 1 95 ? 2.630 9.900 11.223 1.00 92.50 95 GLN A C 1
ATOM 778 O O . GLN A 1 95 ? 3.216 10.071 10.158 1.00 92.50 95 GLN A O 1
ATOM 783 N N . GLU A 1 96 ? 2.240 8.697 11.650 1.00 93.75 96 GLU A N 1
ATOM 784 C CA . GLU A 1 96 ? 2.493 7.449 10.919 1.00 93.75 96 GLU A CA 1
ATOM 785 C C . GLU A 1 96 ? 1.877 7.479 9.518 1.00 93.75 96 GLU A C 1
ATOM 787 O O . GLU A 1 96 ? 2.563 7.182 8.542 1.00 93.75 96 GLU A O 1
ATOM 792 N N . VAL A 1 97 ? 0.618 7.917 9.385 1.00 96.38 97 VAL A N 1
ATOM 793 C CA . VAL A 1 97 ? -0.021 8.004 8.065 1.00 96.38 97 VAL A CA 1
ATOM 794 C C . VAL A 1 97 ? 0.578 9.112 7.200 1.00 96.38 97 VAL A C 1
ATOM 796 O O . VAL A 1 97 ? 0.682 8.957 5.988 1.00 96.38 97 VAL A O 1
ATOM 799 N N . SER A 1 98 ? 1.041 10.212 7.797 1.00 95.38 98 SER A N 1
ATOM 800 C CA . SER A 1 98 ? 1.735 11.264 7.045 1.00 95.38 98 SER A CA 1
ATOM 801 C C . SER A 1 98 ? 3.065 10.752 6.483 1.00 95.38 98 SER A C 1
ATOM 803 O O . SER A 1 98 ? 3.375 10.975 5.312 1.00 95.38 98 SER A O 1
ATOM 805 N N . LEU A 1 99 ? 3.825 10.010 7.295 1.00 96.56 99 LEU A N 1
ATOM 806 C CA . LEU A 1 99 ? 5.070 9.369 6.880 1.00 96.56 99 LEU A CA 1
ATOM 807 C C . LEU A 1 99 ? 4.826 8.299 5.807 1.00 96.56 99 LEU A C 1
ATOM 809 O O . LEU A 1 99 ? 5.560 8.246 4.821 1.00 96.56 99 LEU A O 1
ATOM 813 N N . LEU A 1 100 ? 3.778 7.484 5.966 1.00 97.62 100 LEU A N 1
ATOM 814 C CA . LEU A 1 100 ? 3.328 6.520 4.962 1.00 97.62 100 LEU A CA 1
ATOM 815 C C . LEU A 1 100 ? 3.100 7.205 3.610 1.00 97.62 100 LEU A C 1
ATOM 817 O O . LEU A 1 100 ? 3.686 6.792 2.613 1.00 97.62 100 LEU A O 1
ATOM 821 N N . LEU A 1 101 ? 2.266 8.249 3.576 1.00 97.88 101 LEU A N 1
ATOM 822 C CA . LEU A 1 101 ? 1.908 8.950 2.341 1.00 97.88 101 LEU A CA 1
ATOM 823 C C . LEU A 1 101 ? 3.132 9.593 1.680 1.00 97.88 101 LEU A C 1
ATOM 825 O O . LEU A 1 101 ? 3.287 9.506 0.463 1.00 97.88 101 LEU A O 1
ATOM 829 N N . HIS A 1 102 ? 4.025 10.185 2.477 1.00 98.12 102 HIS A N 1
ATOM 830 C CA . HIS A 1 102 ? 5.281 10.741 1.981 1.00 98.12 102 HIS A CA 1
ATOM 831 C C . HIS A 1 102 ? 6.171 9.667 1.337 1.00 98.12 102 HIS A C 1
ATOM 833 O O . HIS A 1 102 ? 6.637 9.833 0.209 1.00 98.12 102 HIS A O 1
ATOM 839 N N . ASN A 1 103 ? 6.373 8.542 2.028 1.00 98.12 103 ASN A N 1
ATOM 840 C CA . ASN A 1 103 ? 7.183 7.435 1.526 1.00 98.12 103 ASN A CA 1
ATOM 841 C C . ASN A 1 103 ? 6.570 6.795 0.279 1.00 98.12 103 ASN A C 1
ATOM 843 O O . ASN A 1 103 ? 7.300 6.449 -0.648 1.00 98.12 103 ASN A O 1
ATOM 847 N N . LEU A 1 104 ? 5.245 6.645 0.248 1.00 98.12 104 LEU A N 1
ATOM 848 C CA . LEU A 1 104 ? 4.527 6.111 -0.901 1.00 98.12 104 LEU A CA 1
ATOM 849 C C . LEU A 1 104 ? 4.723 7.008 -2.126 1.00 98.12 104 LEU A C 1
ATOM 851 O O . LEU A 1 104 ? 5.135 6.509 -3.171 1.00 98.12 104 LEU A O 1
ATOM 855 N N . LEU A 1 105 ? 4.511 8.321 -1.984 1.00 98.06 105 LEU A N 1
ATOM 856 C CA . LEU A 1 105 ? 4.739 9.280 -3.066 1.00 98.06 105 LEU A CA 1
ATOM 857 C C . LEU A 1 105 ? 6.173 9.182 -3.594 1.00 98.06 105 LEU A C 1
ATOM 859 O O . LEU A 1 105 ? 6.379 9.013 -4.790 1.00 98.06 105 LEU A O 1
ATOM 863 N N . HIS A 1 106 ? 7.163 9.213 -2.699 1.00 98.06 106 HIS A N 1
ATOM 864 C CA . HIS A 1 106 ? 8.573 9.098 -3.077 1.00 98.06 106 HIS A CA 1
ATOM 865 C C . HIS A 1 106 ? 8.881 7.805 -3.841 1.00 98.06 106 HIS A C 1
ATOM 867 O O . HIS A 1 106 ? 9.600 7.825 -4.842 1.00 98.06 106 HIS A O 1
ATOM 873 N N . ARG A 1 107 ? 8.332 6.668 -3.392 1.00 97.25 107 ARG A N 1
ATOM 874 C CA . ARG A 1 107 ? 8.504 5.371 -4.063 1.00 97.25 107 ARG A CA 1
ATOM 875 C C . ARG A 1 107 ? 7.872 5.379 -5.452 1.00 97.25 107 ARG A C 1
ATOM 877 O O . ARG A 1 107 ? 8.523 4.927 -6.388 1.00 97.25 107 ARG A O 1
ATOM 884 N N . LEU A 1 108 ? 6.662 5.918 -5.597 1.00 97.88 108 LEU A N 1
ATOM 885 C CA . LEU A 1 108 ? 5.981 6.019 -6.890 1.00 97.88 108 LEU A CA 1
ATOM 886 C C . LEU A 1 108 ? 6.722 6.951 -7.855 1.00 97.88 108 LEU A C 1
ATOM 888 O O . LEU A 1 108 ? 6.957 6.561 -8.995 1.00 97.88 108 LEU A O 1
ATOM 892 N N . THR A 1 109 ? 7.200 8.111 -7.395 1.00 97.69 109 THR A N 1
ATOM 893 C CA . THR A 1 109 ? 8.017 9.01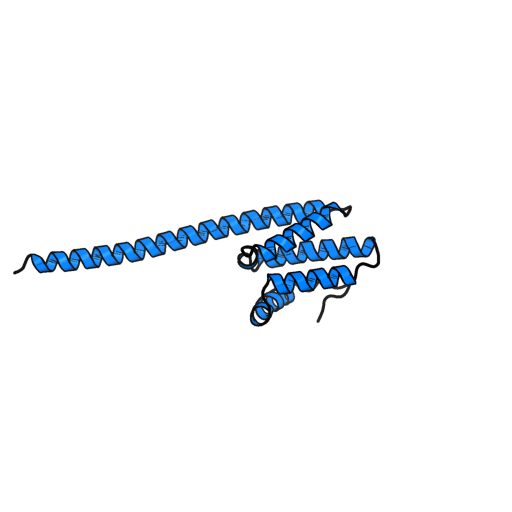5 -8.219 1.00 97.69 109 THR A CA 1
ATOM 894 C C . THR A 1 109 ? 9.309 8.343 -8.683 1.00 97.69 109 THR A C 1
ATOM 896 O O . THR A 1 109 ? 9.674 8.431 -9.853 1.00 97.69 109 THR A O 1
ATOM 899 N N . LYS A 1 110 ? 10.011 7.626 -7.795 1.00 96.69 110 LYS A N 1
ATOM 900 C CA . LYS A 1 110 ? 11.203 6.859 -8.188 1.00 96.69 110 LYS A CA 1
ATOM 901 C C . LYS A 1 110 ? 10.879 5.759 -9.196 1.00 96.69 110 LYS A C 1
ATOM 903 O O . LYS A 1 110 ? 11.679 5.509 -10.093 1.00 96.69 110 LYS A O 1
ATOM 908 N N . LEU A 1 111 ? 9.728 5.109 -9.043 1.00 95.94 111 LEU A N 1
ATOM 909 C CA . LEU A 1 111 ? 9.262 4.075 -9.959 1.00 95.94 111 LEU A CA 1
ATOM 910 C C . LEU A 1 111 ? 9.011 4.643 -11.357 1.00 95.94 111 LEU A C 1
ATOM 912 O O . LEU A 1 111 ? 9.511 4.097 -12.332 1.00 95.94 111 LEU A O 1
ATOM 916 N N . GLU A 1 112 ? 8.312 5.777 -11.440 1.00 96.38 112 GLU A N 1
ATOM 917 C CA . GLU A 1 112 ? 8.086 6.523 -12.685 1.00 96.38 112 GLU A CA 1
ATOM 918 C C . GLU A 1 112 ? 9.401 6.920 -13.360 1.00 96.38 112 GLU A C 1
ATOM 920 O O . GLU A 1 112 ? 9.570 6.711 -14.559 1.00 96.38 112 GLU A O 1
ATOM 925 N N . GLN A 1 113 ? 10.361 7.447 -12.594 1.00 96.00 113 GLN A N 1
ATOM 926 C CA . GLN A 1 113 ? 11.680 7.814 -13.119 1.00 96.00 113 GLN A CA 1
ATOM 927 C C . GLN A 1 113 ? 12.434 6.601 -13.672 1.00 96.00 113 GLN A C 1
ATOM 929 O O . GLN A 1 113 ? 13.049 6.688 -14.735 1.00 96.00 113 GLN A O 1
ATOM 934 N N . TYR A 1 114 ? 12.383 5.470 -12.967 1.00 95.62 114 TYR A N 1
ATOM 935 C CA . TYR A 1 114 ? 13.029 4.239 -13.404 1.00 95.62 114 TYR A CA 1
ATOM 936 C C . TYR A 1 114 ? 12.395 3.685 -14.685 1.00 95.62 114 TYR A C 1
ATOM 938 O O . TYR A 1 114 ? 13.112 3.329 -15.616 1.00 95.62 114 TYR A O 1
ATOM 946 N N . GLU A 1 115 ? 11.066 3.665 -14.775 1.00 94.44 115 GLU A N 1
ATOM 947 C CA . GLU A 1 115 ? 10.361 3.258 -15.993 1.00 94.44 115 GLU A CA 1
ATOM 948 C C . GLU A 1 115 ? 10.673 4.179 -17.175 1.00 94.44 115 GLU A C 1
ATOM 950 O O . GLU A 1 115 ? 10.959 3.691 -18.266 1.00 94.44 115 GLU A O 1
ATOM 955 N N . ALA A 1 116 ? 10.665 5.500 -16.970 1.00 94.81 116 ALA A N 1
ATOM 956 C CA . ALA A 1 116 ? 10.999 6.466 -18.015 1.00 94.81 116 ALA A CA 1
ATOM 957 C C . ALA A 1 116 ? 12.427 6.255 -18.544 1.00 94.81 116 ALA A C 1
ATOM 959 O O . ALA A 1 116 ? 12.655 6.278 -19.753 1.00 94.81 116 ALA A O 1
ATOM 960 N N . PHE A 1 117 ? 13.373 5.981 -17.643 1.00 95.44 117 PHE A N 1
ATOM 961 C CA . PHE A 1 117 ? 14.747 5.633 -17.994 1.00 95.44 117 PHE A CA 1
ATOM 962 C C . PHE A 1 117 ? 14.847 4.301 -18.756 1.00 95.44 117 PHE A C 1
ATOM 964 O O . PHE A 1 117 ? 15.543 4.211 -19.765 1.00 95.44 117 PHE A O 1
ATOM 971 N N . LEU A 1 118 ? 14.121 3.261 -18.334 1.00 93.88 118 LEU A N 1
ATOM 972 C CA . LEU A 1 118 ? 14.068 2.000 -19.083 1.00 93.88 118 LEU A CA 1
ATOM 973 C C . LEU A 1 118 ? 13.479 2.195 -20.489 1.00 93.88 118 LEU A C 1
ATOM 975 O O . LEU A 1 118 ? 13.984 1.623 -21.459 1.00 93.88 118 LEU A O 1
ATOM 979 N N . HIS A 1 119 ? 12.441 3.023 -20.613 1.00 92.31 119 HIS A N 1
ATOM 980 C CA . HIS A 1 119 ? 11.834 3.365 -21.895 1.00 92.31 119 HIS A CA 1
ATOM 981 C C . HIS A 1 119 ? 12.798 4.116 -22.822 1.00 92.31 119 HIS A C 1
ATOM 983 O O . HIS A 1 119 ? 12.802 3.833 -24.024 1.00 92.31 119 HIS A O 1
ATOM 989 N N . SER A 1 120 ? 13.635 5.024 -22.304 1.00 91.56 120 SER A N 1
ATOM 990 C CA . SER A 1 120 ? 14.631 5.720 -23.130 1.00 91.56 120 SER A CA 1
ATOM 991 C C . SER A 1 120 ? 15.684 4.752 -23.669 1.00 91.56 120 SER A C 1
ATOM 993 O O . SER A 1 120 ? 15.911 4.734 -24.875 1.00 91.56 120 SER A O 1
ATOM 995 N N . ILE A 1 121 ? 16.219 3.856 -22.828 1.00 91.06 121 ILE A N 1
ATOM 996 C CA . ILE A 1 121 ? 17.184 2.826 -23.257 1.00 91.06 121 ILE A CA 1
ATOM 997 C C . ILE A 1 121 ? 16.588 1.925 -24.345 1.00 91.06 121 ILE A C 1
ATOM 999 O O . ILE A 1 121 ? 17.231 1.665 -25.361 1.00 91.06 121 ILE A O 1
ATOM 1003 N N . HIS A 1 122 ? 15.360 1.433 -24.151 1.00 81.75 122 HIS A N 1
ATOM 1004 C CA . HIS A 1 122 ? 14.710 0.561 -25.132 1.00 81.75 122 HIS A CA 1
ATOM 1005 C C . HIS A 1 122 ? 14.501 1.274 -26.477 1.00 81.75 122 HIS A C 1
ATOM 1007 O O . HIS A 1 122 ? 14.678 0.681 -27.545 1.00 81.75 122 HIS A O 1
ATOM 1013 N N . THR A 1 123 ? 14.138 2.557 -26.431 1.00 82.38 123 THR A N 1
ATOM 1014 C CA . THR A 1 123 ? 13.947 3.380 -27.629 1.00 82.38 123 THR A CA 1
ATOM 1015 C C . THR A 1 123 ? 15.274 3.600 -28.352 1.00 82.38 123 THR A C 1
ATOM 1017 O O . THR A 1 123 ? 15.341 3.331 -29.548 1.00 82.38 123 THR A O 1
ATOM 1020 N N . GLU A 1 124 ? 16.336 3.971 -27.632 1.00 77.00 124 GLU A N 1
ATOM 1021 C CA . GLU A 1 124 ? 17.690 4.164 -28.175 1.00 77.00 124 GLU A CA 1
ATOM 1022 C C . GLU A 1 124 ? 18.263 2.882 -28.804 1.00 77.00 124 GLU A C 1
ATOM 1024 O O . GLU A 1 124 ? 18.838 2.918 -29.893 1.00 77.00 124 GLU A O 1
ATOM 1029 N N . ALA A 1 125 ? 18.054 1.722 -28.173 1.00 70.69 125 ALA A N 1
ATOM 1030 C CA . ALA A 1 125 ? 18.469 0.427 -28.717 1.00 70.69 125 ALA A CA 1
ATOM 1031 C C . ALA A 1 125 ? 17.709 0.057 -30.008 1.00 70.69 125 ALA A C 1
ATOM 1033 O O . ALA A 1 125 ? 18.273 -0.545 -30.930 1.00 70.69 125 ALA A O 1
ATOM 1034 N N . THR A 1 126 ? 16.433 0.443 -30.097 1.00 66.69 126 THR A N 1
ATOM 1035 C CA . THR A 1 126 ? 15.591 0.196 -31.275 1.00 66.69 126 THR A CA 1
ATOM 1036 C C . THR A 1 126 ? 15.946 1.149 -32.421 1.00 66.69 126 THR A C 1
ATOM 1038 O O . THR A 1 126 ? 16.083 0.704 -33.561 1.00 66.69 126 THR A O 1
ATOM 1041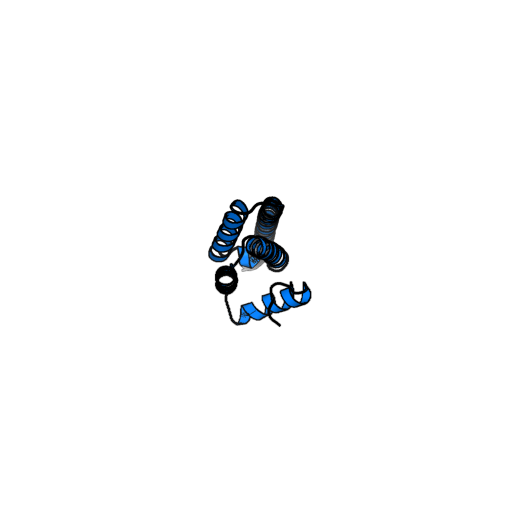 N N . THR A 1 127 ? 16.170 2.438 -32.144 1.00 62.16 127 THR A N 1
ATOM 1042 C CA . THR A 1 127 ? 16.580 3.422 -33.159 1.00 62.16 127 THR A CA 1
ATOM 1043 C C . THR A 1 127 ? 17.991 3.159 -33.672 1.00 62.16 127 THR A C 1
ATOM 1045 O O . THR A 1 127 ? 18.188 3.170 -34.884 1.00 62.16 127 THR A O 1
ATOM 1048 N N . GLY A 1 128 ? 18.943 2.802 -32.802 1.00 59.75 128 GLY A N 1
ATOM 1049 C CA . GLY A 1 128 ? 20.301 2.433 -33.221 1.00 59.75 128 GLY A CA 1
ATOM 1050 C C . GLY A 1 128 ? 20.335 1.195 -34.129 1.00 59.75 128 GLY A C 1
ATOM 1051 O O . GLY A 1 128 ? 21.114 1.136 -35.080 1.00 59.75 128 GLY A O 1
ATOM 1052 N N . SER A 1 129 ? 19.434 0.232 -33.906 1.00 58.56 129 SER A N 1
ATOM 1053 C CA . SER A 1 129 ? 19.287 -0.946 -34.776 1.00 58.56 129 SER A CA 1
ATOM 1054 C C . SER A 1 129 ? 18.671 -0.599 -36.140 1.00 58.56 129 SER A C 1
ATOM 1056 O O . SER A 1 129 ? 19.081 -1.149 -37.163 1.00 58.56 129 SER A O 1
ATOM 1058 N N . ILE A 1 130 ? 17.715 0.337 -36.184 1.00 58.28 130 ILE A N 1
ATOM 1059 C CA . ILE A 1 130 ? 17.094 0.819 -37.431 1.00 58.28 130 ILE A CA 1
ATOM 1060 C C . ILE A 1 130 ? 18.078 1.672 -38.247 1.00 58.28 130 ILE A C 1
ATOM 1062 O O . ILE A 1 130 ? 18.159 1.513 -39.465 1.00 58.28 130 ILE A O 1
ATOM 1066 N N . GLU A 1 131 ? 18.864 2.535 -37.601 1.00 58.34 131 GLU A N 1
ATOM 1067 C CA . GLU A 1 131 ? 19.909 3.334 -38.254 1.00 58.34 131 GLU A CA 1
ATOM 1068 C C . GLU A 1 131 ? 21.020 2.451 -38.836 1.00 58.34 131 GLU A C 1
ATOM 1070 O O . GLU A 1 131 ? 21.425 2.651 -39.985 1.00 58.34 131 GLU A O 1
ATOM 1075 N N . ALA A 1 132 ? 21.441 1.413 -38.104 1.00 56.91 132 ALA A N 1
ATOM 1076 C CA . ALA A 1 132 ? 22.400 0.425 -38.594 1.00 56.91 132 ALA A CA 1
ATOM 1077 C C . ALA A 1 132 ? 21.869 -0.348 -39.819 1.00 56.91 132 ALA A C 1
ATOM 1079 O O . ALA A 1 132 ? 22.592 -0.531 -40.800 1.00 56.91 132 ALA A O 1
ATOM 1080 N N . LEU A 1 133 ? 20.594 -0.756 -39.818 1.00 56.22 133 LEU A N 1
ATOM 1081 C CA . LEU A 1 133 ? 19.965 -1.410 -40.974 1.00 56.22 133 LEU A CA 1
ATOM 1082 C C . LEU A 1 133 ? 19.808 -0.453 -42.171 1.00 56.22 133 LEU A C 1
ATOM 1084 O O . LEU A 1 133 ? 20.041 -0.854 -43.313 1.00 56.22 133 LEU A O 1
ATOM 1088 N N . SER A 1 134 ? 19.474 0.818 -41.928 1.00 55.47 134 SER A N 1
ATOM 1089 C CA . SER A 1 134 ? 19.357 1.848 -42.970 1.00 55.47 134 SER A CA 1
ATOM 1090 C C . SER A 1 134 ? 20.699 2.144 -43.654 1.00 55.47 134 SER A C 1
ATOM 1092 O O . SER A 1 134 ? 20.757 2.227 -44.886 1.00 55.47 134 SER A O 1
ATOM 1094 N N . GLN A 1 135 ? 21.795 2.222 -42.886 1.00 56.28 135 GLN A N 1
ATOM 1095 C CA . GLN A 1 135 ? 23.151 2.387 -43.426 1.00 56.28 135 GLN A CA 1
ATOM 1096 C C . GLN A 1 135 ? 23.594 1.186 -44.271 1.00 56.28 135 GLN A C 1
ATOM 1098 O O . GLN A 1 135 ? 24.172 1.369 -45.344 1.00 56.28 135 GLN A O 1
ATOM 1103 N N . VAL A 1 136 ? 23.274 -0.043 -43.850 1.00 56.62 136 VAL A N 1
ATOM 1104 C CA . VAL A 1 136 ? 23.586 -1.259 -44.625 1.00 56.62 136 VAL A CA 1
ATOM 1105 C C . VAL A 1 136 ? 22.808 -1.310 -45.949 1.00 56.62 136 VAL A C 1
ATOM 1107 O O . VAL A 1 136 ? 23.364 -1.725 -46.969 1.00 56.62 136 VAL A O 1
ATOM 1110 N N . CYS A 1 137 ? 21.551 -0.861 -45.975 1.00 54.12 137 CYS A N 1
ATOM 1111 C CA . CYS A 1 137 ? 20.755 -0.785 -47.206 1.00 54.12 137 CYS A CA 1
ATOM 1112 C C . CYS A 1 137 ? 21.260 0.298 -48.177 1.00 54.12 137 CYS A C 1
ATOM 1114 O O . CYS A 1 137 ? 21.291 0.060 -49.383 1.00 54.12 137 CYS A O 1
ATOM 1116 N N . HIS A 1 138 ? 21.718 1.451 -47.676 1.00 51.16 138 HIS A N 1
ATOM 1117 C CA . HIS A 1 138 ? 22.308 2.502 -48.517 1.00 51.16 138 HIS A CA 1
ATOM 1118 C C . HIS A 1 138 ? 23.669 2.098 -49.103 1.00 51.16 138 HIS A C 1
ATOM 1120 O O . HIS A 1 138 ? 23.949 2.406 -50.260 1.00 51.16 138 HIS A O 1
ATOM 1126 N N . ALA A 1 139 ? 24.493 1.352 -48.359 1.00 52.44 139 ALA A N 1
ATOM 1127 C CA . ALA A 1 139 ? 25.798 0.890 -48.837 1.00 52.44 139 ALA A CA 1
ATOM 1128 C C . ALA A 1 139 ? 25.708 -0.101 -50.018 1.00 52.44 139 ALA A C 1
ATOM 1130 O O . ALA A 1 139 ? 26.624 -0.172 -50.835 1.00 52.44 139 ALA A O 1
ATOM 1131 N N . LYS A 1 140 ? 24.599 -0.843 -50.150 1.00 48.47 140 LYS A N 1
ATOM 1132 C CA . LYS A 1 140 ? 24.382 -1.789 -51.262 1.00 48.47 140 LYS A CA 1
ATOM 1133 C C . LYS A 1 140 ? 23.904 -1.134 -52.564 1.00 48.47 140 LYS A C 1
ATOM 1135 O O . LYS A 1 140 ? 24.058 -1.745 -53.614 1.00 48.47 140 LYS A O 1
ATOM 1140 N N . ASN A 1 141 ? 23.400 0.101 -52.520 1.00 46.28 141 ASN A N 1
ATOM 1141 C CA . ASN A 1 141 ? 22.940 0.845 -53.703 1.00 46.28 141 ASN A CA 1
ATOM 1142 C C . ASN A 1 141 ? 24.043 1.669 -54.398 1.00 46.28 141 ASN A C 1
ATOM 1144 O O . ASN A 1 141 ? 23.750 2.400 -55.336 1.00 46.28 141 ASN A O 1
ATOM 1148 N N . ILE A 1 142 ? 25.297 1.569 -53.945 1.00 49.62 142 ILE A N 1
ATOM 1149 C CA . ILE A 1 142 ? 26.451 2.275 -54.537 1.00 49.62 142 ILE A CA 1
ATOM 1150 C C . ILE A 1 142 ? 27.292 1.346 -55.445 1.00 49.62 142 ILE A C 1
ATOM 1152 O O . ILE A 1 142 ? 28.191 1.811 -56.139 1.00 49.62 142 ILE A O 1
ATOM 1156 N N . PHE A 1 143 ? 26.993 0.041 -55.489 1.00 44.75 143 PHE A N 1
ATOM 1157 C CA . PHE A 1 143 ? 27.770 -0.972 -56.227 1.00 44.75 143 PHE A CA 1
ATOM 1158 C C . PHE A 1 143 ? 27.001 -1.674 -57.367 1.00 44.75 143 PHE A C 1
ATOM 1160 O O . PHE A 1 143 ? 27.281 -2.832 -57.679 1.00 44.75 143 PHE A O 1
ATOM 1167 N N . ILE A 1 144 ? 26.054 -0.983 -58.005 1.00 42.44 144 ILE A N 1
ATOM 1168 C CA . ILE A 1 144 ? 25.438 -1.384 -59.285 1.00 42.44 144 ILE A CA 1
ATOM 1169 C C . ILE A 1 144 ? 25.420 -0.155 -60.190 1.00 42.44 144 ILE A C 1
ATOM 1171 O O . ILE A 1 144 ? 25.783 -0.302 -61.377 1.00 42.44 144 ILE A O 1
#

Radius of gyration: 23.29 Å; chains: 1; bounding box: 45×30×81 Å

Sequence (144 aa):
MVPTCDYYPDRAFLFAFLLTSRLFIKPHELLGQILAHCEAQQKAKQERTQLISGLVQLLGEWSETFPYDFRDERVMSHVREVAHRCVQVEGPVRQEVSLLLHNLLHRLTKLEQYEAFLHSIHTEATTGSIEALSQVCHAKNIFI

Foldseek 3Di:
DDDDLVDDDDLVVLLVCVVVCVVPDQPLRVLVVLVVVLVVPPPDLVSLVSSLLSNLVSLQSCCVNPLVSCVPVSNVVSLVVSLVSQVVHDDCSNVSSVVSVVVSVVSVVVVVVVVVVVVVVVVVVVVVVVVVVVVVVVVVVVPD

pLDDT: mean 85.37, std 16.7, range [36.41, 98.5]

Organism: NCBI:txid642074